Protein AF-A0A3D1XLM2-F1 (afdb_monomer_lite)

Secondary structure (DSSP, 8-state):
--HHHHTTTTGGGG---TTTHHHHHHHHHHHHHHHHHHHHHHHHHHHHHHHHHHHHHHHHHHHHHHHHHHHHHTTSS-HHHHHHHHHHHHHHHHHHHHHHT-

Sequence (102 aa):
MNAKLQDSISGIRETLSFNRQLHEVKQFEKRSRDYCDGTLTVMRIWAIYSPTMMFLGSLGTVLILLFGTGLVQANEITVGSLVAFVGYLALFYTPINQLHSV

Radius of gyration: 27.08 Å; chains: 1; bounding box: 45×26×78 Å

pLDDT: mean 72.56, std 16.62, range [34.38, 93.0]

Foldseek 3Di:
DVVVVVVVVVPPVPPPPVPCVVVVVVVVVVVVVVVVVVVVVVVVVVVVVVVVLVVVLVVVVVVLCVVVVVCCVVVVDPPVVSVVVNVVVVVVVVVVVVVVVD

Structure (mmCIF, N/CA/C/O backbone):
data_AF-A0A3D1XLM2-F1
#
_entry.id   AF-A0A3D1XLM2-F1
#
loop_
_atom_site.group_PDB
_atom_site.id
_atom_site.type_symbol
_atom_site.label_atom_id
_atom_site.label_alt_id
_atom_site.label_comp_id
_atom_site.label_asym_id
_atom_site.label_entity_id
_atom_site.label_seq_id
_atom_site.pdbx_PDB_ins_code
_atom_site.Cartn_x
_atom_site.Cartn_y
_atom_site.Cartn_z
_atom_site.occupancy
_atom_site.B_iso_or_equiv
_atom_site.auth_seq_id
_atom_site.auth_comp_id
_atom_site.auth_asym_id
_atom_site.auth_atom_id
_atom_site.pdbx_PDB_model_num
ATOM 1 N N . MET A 1 1 ? -3.651 14.109 32.346 1.00 43.91 1 MET A N 1
ATOM 2 C CA . MET A 1 1 ? -3.698 12.750 32.939 1.00 43.91 1 MET A CA 1
ATOM 3 C C . MET A 1 1 ? -3.748 12.739 34.469 1.00 43.91 1 MET A C 1
ATOM 5 O O . MET A 1 1 ? -4.398 11.852 34.996 1.00 43.91 1 MET A O 1
ATOM 9 N N . ASN A 1 2 ? -3.210 13.735 35.185 1.00 34.38 2 ASN A N 1
ATOM 10 C CA . ASN A 1 2 ? -3.238 13.744 36.661 1.00 34.38 2 ASN A CA 1
ATOM 11 C C . ASN A 1 2 ? -4.580 14.162 37.304 1.00 34.38 2 ASN A C 1
ATOM 13 O O . ASN A 1 2 ? -4.822 13.817 38.451 1.00 34.38 2 ASN A O 1
ATOM 17 N N . ALA A 1 3 ? -5.490 14.817 36.573 1.00 46.72 3 ALA A N 1
ATOM 18 C CA . ALA A 1 3 ? -6.797 15.217 37.117 1.00 46.72 3 ALA A CA 1
ATOM 19 C C . ALA A 1 3 ? -7.827 14.06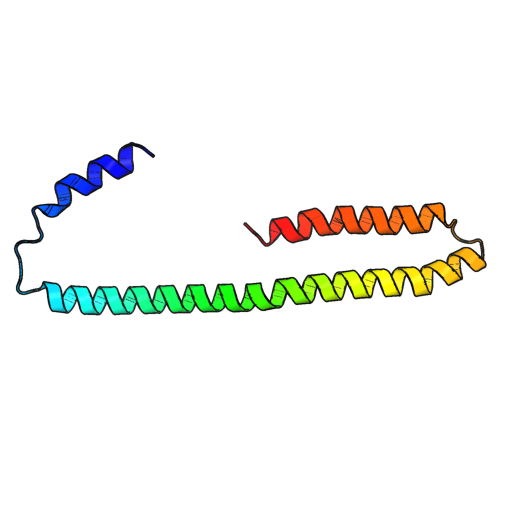7 37.193 1.00 46.72 3 ALA A C 1
ATOM 21 O O . ALA A 1 3 ? -8.686 14.070 38.063 1.00 46.72 3 ALA A O 1
ATOM 22 N N . LYS A 1 4 ? -7.725 13.038 36.334 1.00 45.59 4 LYS A N 1
ATOM 23 C CA . LYS A 1 4 ? -8.677 11.904 36.327 1.00 45.59 4 LYS A CA 1
ATOM 24 C C . LYS A 1 4 ? -8.410 10.856 37.416 1.00 45.59 4 LYS A C 1
ATOM 26 O O . LYS A 1 4 ? -9.294 10.065 37.727 1.00 45.59 4 LYS A O 1
ATOM 31 N N . LEU A 1 5 ? -7.209 10.852 37.994 1.00 49.16 5 LEU A N 1
ATOM 32 C CA . LEU A 1 5 ? -6.848 9.942 39.085 1.00 49.16 5 LEU A CA 1
ATOM 33 C C . LEU A 1 5 ? -7.329 10.450 40.450 1.00 49.16 5 LEU A C 1
ATOM 35 O O . LEU A 1 5 ? -7.597 9.642 41.333 1.00 49.16 5 LEU A O 1
ATOM 39 N N . GLN A 1 6 ? -7.489 11.767 40.614 1.00 46.03 6 GLN A N 1
ATOM 40 C CA . GLN A 1 6 ? -7.853 12.366 41.899 1.00 46.03 6 GLN A CA 1
ATOM 41 C C . GLN A 1 6 ? -9.370 12.339 42.172 1.00 46.03 6 GLN A C 1
ATOM 43 O O . GLN A 1 6 ? -9.770 12.254 43.329 1.00 46.03 6 GLN A O 1
ATOM 48 N N . ASP A 1 7 ? -10.205 12.283 41.127 1.00 47.31 7 ASP A N 1
ATOM 49 C CA . ASP A 1 7 ? -11.670 12.168 41.256 1.00 47.31 7 ASP A CA 1
ATOM 50 C C . ASP A 1 7 ? -12.168 10.740 41.539 1.00 47.31 7 ASP A C 1
ATOM 52 O O . ASP A 1 7 ? -13.268 10.552 42.057 1.00 47.31 7 ASP A O 1
ATOM 56 N N . SER A 1 8 ? -11.366 9.707 41.258 1.00 50.62 8 SER A N 1
ATOM 57 C CA . SER A 1 8 ? -11.799 8.311 41.456 1.00 50.62 8 SER A CA 1
ATOM 58 C C . SER A 1 8 ? -11.800 7.873 42.929 1.00 50.62 8 SER A C 1
ATOM 60 O O . SER A 1 8 ? -12.412 6.861 43.266 1.00 50.62 8 SER A O 1
ATOM 62 N N . ILE A 1 9 ? -11.138 8.618 43.822 1.00 50.28 9 ILE A N 1
ATOM 63 C CA . ILE A 1 9 ? -10.948 8.212 45.226 1.00 50.28 9 ILE A CA 1
ATOM 64 C C . ILE A 1 9 ? -12.082 8.710 46.144 1.00 50.28 9 ILE A C 1
ATOM 66 O O . ILE A 1 9 ? -12.348 8.092 47.173 1.00 50.28 9 ILE A O 1
ATOM 70 N N . SER A 1 10 ? -12.832 9.747 45.758 1.00 47.53 10 SER A N 1
ATOM 71 C CA . SER A 1 10 ? -13.924 10.285 46.592 1.00 47.53 10 SER A CA 1
ATOM 72 C C . SER A 1 10 ? -15.275 9.575 46.405 1.00 47.53 10 SER A C 1
ATOM 74 O O . SER A 1 10 ? -16.121 9.637 47.294 1.00 47.53 10 SER A O 1
ATOM 76 N N . GLY A 1 11 ? -15.480 8.853 45.296 1.00 44.75 11 GLY A N 1
ATOM 77 C CA . GLY A 1 11 ? -16.759 8.195 44.973 1.00 44.75 11 GLY A CA 1
ATOM 78 C C . GLY A 1 11 ? -17.014 6.849 45.670 1.00 44.75 11 GLY A C 1
ATOM 79 O O . GLY A 1 11 ? -18.121 6.324 45.610 1.00 44.75 11 GLY A O 1
ATOM 80 N N . ILE A 1 12 ? -16.020 6.278 46.362 1.00 50.66 12 ILE A N 1
ATOM 81 C CA . ILE A 1 12 ? -16.136 4.955 47.013 1.00 50.66 12 ILE A CA 1
ATOM 82 C C . ILE A 1 12 ? -16.983 5.001 48.299 1.00 50.66 12 ILE A C 1
ATOM 84 O O . ILE A 1 12 ? -17.410 3.965 48.804 1.00 50.66 12 ILE A O 1
ATOM 88 N N . ARG A 1 13 ? -17.284 6.190 48.833 1.00 49.12 13 ARG A N 1
ATOM 89 C CA . ARG A 1 13 ? -18.046 6.316 50.085 1.00 49.12 13 ARG A CA 1
ATOM 90 C C . ARG A 1 13 ? -19.570 6.288 49.905 1.00 49.12 13 ARG A C 1
ATOM 92 O O . ARG A 1 13 ? -20.280 6.262 50.905 1.00 49.12 13 ARG A O 1
ATOM 99 N N . GLU A 1 14 ? -20.070 6.230 48.670 1.00 48.22 14 GLU A N 1
ATOM 100 C CA . GLU A 1 14 ? -21.511 6.260 48.368 1.00 48.22 14 GLU A CA 1
ATOM 101 C C . GLU A 1 14 ? -22.083 4.910 47.883 1.00 48.22 14 GLU A C 1
ATOM 103 O O . GLU A 1 14 ? -23.189 4.835 47.364 1.00 48.22 14 GLU A O 1
ATOM 108 N N . THR A 1 15 ? -21.366 3.799 48.081 1.00 50.44 15 THR A N 1
ATOM 109 C CA . THR A 1 15 ? -21.835 2.432 47.751 1.00 50.44 15 THR A CA 1
ATOM 110 C C . THR A 1 15 ? -22.422 1.665 48.944 1.00 50.44 15 THR A C 1
ATOM 112 O O . THR A 1 15 ? -22.660 0.460 48.862 1.00 50.44 15 THR A O 1
ATOM 115 N N . LEU A 1 16 ? -22.754 2.351 50.043 1.00 48.78 16 LEU A N 1
ATOM 116 C CA . LEU A 1 16 ? -23.480 1.784 51.193 1.00 48.78 16 LEU A CA 1
ATOM 117 C C . LEU A 1 16 ? -25.009 1.712 50.968 1.00 48.78 16 LEU A C 1
ATOM 119 O O . L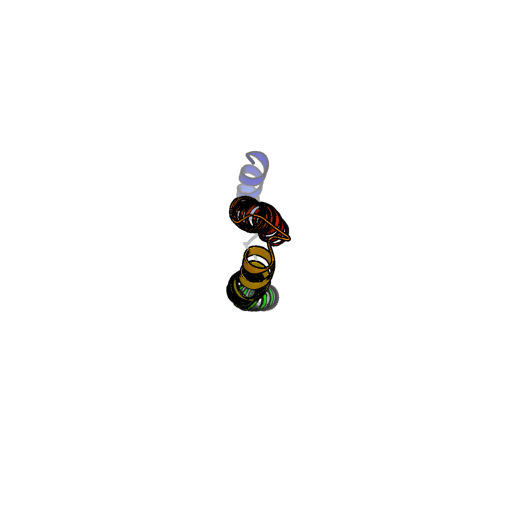EU A 1 16 ? -25.804 2.042 51.842 1.00 48.78 16 LEU A O 1
ATOM 123 N N . SER A 1 17 ? -25.439 1.216 49.804 1.00 45.97 17 SER A N 1
ATOM 124 C CA . SER A 1 17 ? -26.830 0.809 49.540 1.00 45.97 17 SER A CA 1
ATOM 125 C C . SER A 1 17 ? -26.853 -0.597 48.934 1.00 45.97 17 SER A C 1
ATOM 127 O O . SER A 1 17 ? -27.210 -0.833 47.778 1.00 45.97 17 SER A O 1
ATOM 129 N N . PHE A 1 18 ? -26.436 -1.561 49.752 1.00 52.25 18 PHE A N 1
ATOM 130 C CA . PHE A 1 18 ? -26.257 -2.983 49.432 1.00 52.25 18 PHE A CA 1
ATOM 131 C C . PHE A 1 18 ? -27.544 -3.748 49.037 1.00 52.25 18 PHE A C 1
ATOM 133 O O . PHE A 1 18 ? -27.529 -4.969 48.928 1.00 52.25 18 PHE A O 1
ATOM 140 N N . ASN A 1 19 ? -28.664 -3.059 48.787 1.00 50.03 19 ASN A N 1
ATOM 141 C CA . ASN A 1 19 ? -29.915 -3.667 48.314 1.00 50.03 19 ASN A CA 1
ATOM 142 C C . ASN A 1 19 ? -30.200 -3.388 46.820 1.00 50.03 19 ASN A C 1
ATOM 144 O O . ASN A 1 19 ? -31.018 -4.067 46.206 1.00 50.03 19 ASN A O 1
ATOM 148 N N . ARG A 1 20 ? -29.499 -2.426 46.194 1.00 52.28 20 ARG A N 1
ATOM 149 C CA . ARG A 1 20 ? -29.667 -2.068 44.766 1.00 52.28 20 ARG A CA 1
ATOM 150 C C . ARG A 1 20 ? -28.528 -2.524 43.847 1.00 52.28 20 ARG A C 1
ATOM 152 O O . ARG A 1 20 ? -28.713 -2.553 42.630 1.00 52.28 20 ARG A O 1
ATOM 159 N N . GLN A 1 21 ? -27.397 -2.955 44.409 1.00 53.00 21 GLN A N 1
ATOM 160 C CA . GLN A 1 21 ? -26.210 -3.384 43.656 1.00 53.00 21 GLN A CA 1
ATOM 161 C C . GLN A 1 21 ? -26.483 -4.515 42.657 1.00 53.00 21 GLN A C 1
ATOM 163 O O . GLN A 1 21 ? -26.007 -4.445 41.535 1.00 53.00 21 GLN A O 1
ATOM 168 N N . LEU A 1 22 ? -27.283 -5.533 42.992 1.00 57.00 22 LEU A N 1
ATOM 169 C CA . LEU A 1 22 ? -27.552 -6.647 42.063 1.00 57.00 22 LEU A CA 1
ATOM 170 C C . LEU A 1 22 ? -28.307 -6.213 40.796 1.00 57.00 22 LEU A C 1
ATOM 172 O O . LEU A 1 22 ? -28.108 -6.787 39.724 1.00 57.00 22 LEU A O 1
ATOM 176 N N . HIS A 1 23 ? -29.176 -5.205 40.909 1.00 59.78 23 HIS A N 1
ATOM 177 C CA . HIS A 1 23 ? -29.944 -4.694 39.777 1.00 59.78 23 HIS A CA 1
ATOM 178 C C . HIS A 1 23 ? -29.092 -3.778 38.888 1.00 59.78 23 HIS A C 1
ATOM 180 O O . HIS A 1 23 ? -29.155 -3.877 37.662 1.00 59.78 23 HIS A O 1
ATOM 186 N N . GLU A 1 24 ? -28.239 -2.949 39.497 1.00 57.84 24 GLU A N 1
ATOM 187 C CA . GLU A 1 24 ? -27.252 -2.149 38.766 1.00 57.84 24 GLU A CA 1
ATOM 188 C C . GLU A 1 24 ? -26.171 -3.004 38.103 1.00 57.84 24 GLU A C 1
ATOM 190 O O . GLU A 1 24 ? -25.851 -2.766 36.943 1.00 57.84 24 GLU A O 1
ATOM 195 N N . VAL A 1 25 ? -25.668 -4.045 38.774 1.00 63.19 25 VAL A N 1
ATOM 196 C CA . VAL A 1 25 ? -24.682 -4.977 38.205 1.00 63.19 25 VAL A CA 1
ATOM 197 C C . VAL A 1 25 ? -25.252 -5.667 36.969 1.00 63.19 25 VAL A C 1
ATOM 199 O O . VAL A 1 25 ? -24.584 -5.692 35.943 1.00 63.19 25 VAL A O 1
ATOM 202 N N . LYS A 1 26 ? -26.510 -6.131 36.999 1.00 65.75 26 LYS A N 1
ATOM 203 C CA . LYS A 1 26 ? -27.171 -6.700 35.808 1.00 65.75 26 LYS A CA 1
ATOM 204 C C . LYS A 1 26 ? -27.315 -5.696 34.660 1.00 65.75 26 LYS A C 1
ATOM 206 O O . LYS A 1 26 ? -27.148 -6.076 33.501 1.00 65.75 26 LYS A O 1
ATOM 211 N N . GLN A 1 27 ? -27.625 -4.429 34.948 1.00 67.81 27 GLN A N 1
ATOM 212 C CA . GLN A 1 27 ? -27.670 -3.390 33.911 1.00 67.81 27 GLN A CA 1
ATOM 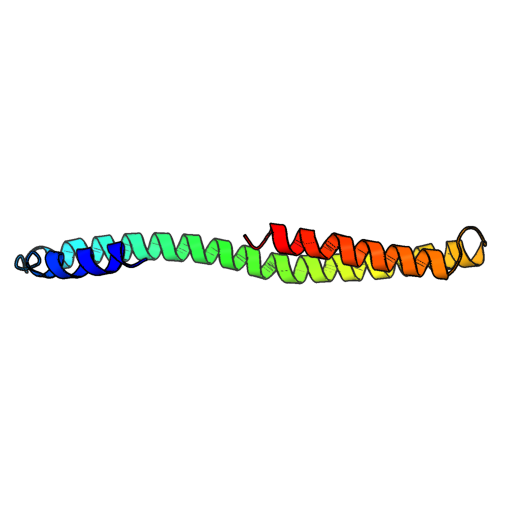213 C C . GLN A 1 27 ? -26.279 -3.068 33.351 1.00 67.81 27 GLN A C 1
ATOM 215 O O . GLN A 1 27 ? -26.134 -2.890 32.140 1.00 67.81 27 GLN A O 1
ATOM 220 N N . PHE A 1 28 ? -25.260 -3.030 34.207 1.00 62.97 28 PHE A N 1
ATOM 221 C CA . PHE A 1 28 ? -23.876 -2.779 33.823 1.00 62.97 28 PHE A CA 1
ATOM 222 C C . PHE A 1 28 ? -23.315 -3.919 32.962 1.00 62.97 28 PHE A C 1
ATOM 224 O O . PHE A 1 28 ? -22.708 -3.672 31.925 1.00 62.97 28 PHE A O 1
ATOM 231 N N . GLU A 1 29 ? -23.604 -5.170 33.323 1.00 65.44 29 GLU A N 1
ATOM 232 C CA . GLU A 1 29 ? -23.204 -6.361 32.568 1.00 65.44 29 GLU A CA 1
ATOM 233 C C . GLU A 1 29 ? -23.868 -6.414 31.182 1.00 65.44 29 GLU A C 1
ATOM 235 O O . GLU A 1 29 ? -23.245 -6.823 30.204 1.00 65.44 29 GLU A O 1
ATOM 240 N N . LYS A 1 30 ? -25.126 -5.961 31.076 1.00 68.00 30 LYS A N 1
ATOM 241 C CA . LYS A 1 30 ? -25.835 -5.853 29.794 1.00 68.00 30 LYS A CA 1
ATOM 242 C C . LYS A 1 30 ? -25.201 -4.795 28.887 1.00 68.00 30 LYS A C 1
ATOM 244 O O . LYS A 1 30 ? -24.869 -5.105 27.750 1.00 68.00 30 LYS A O 1
ATOM 249 N N . ARG A 1 31 ? -24.941 -3.588 29.407 1.00 64.12 31 ARG A N 1
ATOM 250 C CA . ARG A 1 31 ? -24.257 -2.521 28.649 1.00 64.12 31 ARG A CA 1
ATOM 251 C C . ARG A 1 31 ? -22.829 -2.900 28.260 1.00 64.12 31 ARG A C 1
ATOM 253 O O . ARG A 1 31 ? -22.382 -2.548 27.175 1.00 64.12 31 ARG A O 1
ATOM 260 N N . SER A 1 32 ? -22.119 -3.615 29.132 1.00 63.38 32 SER A N 1
ATOM 261 C CA . SER A 1 32 ? -20.771 -4.112 28.854 1.00 63.38 32 SER A CA 1
ATOM 262 C C . SER A 1 32 ? -20.773 -5.175 27.754 1.00 63.38 32 SER A C 1
ATOM 264 O O . SER A 1 32 ? -19.909 -5.114 26.885 1.00 63.38 32 SER A O 1
ATOM 266 N N . ARG A 1 33 ? -21.758 -6.087 27.730 1.00 62.16 33 ARG A N 1
ATOM 267 C CA . ARG A 1 33 ? -21.945 -7.043 26.624 1.00 62.16 33 ARG A CA 1
ATOM 268 C C . ARG A 1 33 ? -22.252 -6.350 25.301 1.00 62.16 33 ARG A C 1
ATOM 270 O O . ARG A 1 33 ? -21.591 -6.667 24.323 1.00 62.16 33 ARG A O 1
ATOM 277 N N . ASP A 1 34 ? -23.146 -5.363 25.289 1.00 63.69 34 ASP A N 1
ATOM 278 C CA . ASP A 1 34 ? -23.469 -4.609 24.068 1.00 63.69 34 ASP A CA 1
ATOM 279 C C . ASP A 1 34 ? -22.235 -3.857 23.522 1.00 63.69 34 ASP A C 1
ATOM 281 O O . ASP A 1 34 ? -21.977 -3.846 22.317 1.00 63.69 34 ASP A O 1
ATOM 285 N N . TYR A 1 35 ? -21.414 -3.281 24.409 1.00 60.97 35 TYR A N 1
ATOM 286 C CA . TYR A 1 35 ? -20.128 -2.682 24.033 1.00 60.97 35 TYR A CA 1
ATOM 287 C C . TYR A 1 35 ? -19.125 -3.723 23.525 1.00 60.97 35 TYR A C 1
ATOM 289 O O . TYR A 1 35 ? -18.419 -3.477 22.545 1.00 60.97 35 TYR A O 1
ATOM 297 N N . CYS A 1 36 ? -19.048 -4.881 24.181 1.00 64.00 36 CYS A N 1
ATOM 298 C CA . CYS A 1 36 ? -18.145 -5.959 23.798 1.00 64.00 36 CYS A CA 1
ATOM 299 C C . CYS A 1 36 ? -18.510 -6.511 22.414 1.00 64.00 36 CYS A C 1
ATOM 301 O O . CYS A 1 36 ? -17.622 -6.636 21.581 1.00 64.00 36 CYS A O 1
ATOM 303 N N . ASP A 1 37 ? -19.798 -6.722 22.123 1.00 64.06 37 ASP A N 1
ATOM 304 C CA . ASP A 1 37 ? -20.294 -7.195 20.822 1.00 64.06 37 ASP A CA 1
ATOM 305 C C . ASP A 1 37 ? -20.056 -6.180 19.695 1.00 64.06 37 ASP A C 1
ATOM 307 O O . ASP A 1 37 ? -19.624 -6.550 18.594 1.00 64.06 37 ASP A O 1
ATOM 311 N N . GLY A 1 38 ? -20.264 -4.886 19.966 1.00 64.25 38 GLY A N 1
ATOM 312 C CA . GLY A 1 38 ? -19.929 -3.822 19.017 1.00 64.25 38 GLY A CA 1
ATOM 313 C C . GLY A 1 38 ? -18.433 -3.798 18.693 1.00 64.25 38 GLY A C 1
ATOM 314 O O . GLY A 1 38 ? -18.039 -3.740 17.527 1.00 64.25 38 GLY A O 1
ATOM 315 N N . THR A 1 39 ? -17.590 -3.939 19.717 1.00 62.75 39 THR A N 1
ATOM 316 C CA . THR A 1 39 ? -16.127 -3.958 19.560 1.00 62.75 39 THR A CA 1
ATOM 317 C C . THR A 1 39 ? -15.647 -5.245 18.871 1.00 62.75 39 THR A C 1
ATOM 319 O O . THR A 1 39 ? -14.757 -5.194 18.022 1.00 62.75 39 THR A O 1
ATOM 322 N N . LEU A 1 40 ? -16.279 -6.393 19.153 1.00 68.75 40 LEU A N 1
ATOM 323 C CA . LEU A 1 40 ? -15.989 -7.682 18.514 1.00 68.75 40 LEU A CA 1
ATOM 324 C C . LEU A 1 40 ? -16.277 -7.642 17.010 1.00 68.75 40 LEU A C 1
ATOM 326 O O . LEU A 1 40 ? -15.518 -8.190 16.210 1.00 68.75 40 LEU A O 1
ATOM 330 N N . THR A 1 41 ? -17.368 -6.981 16.622 1.00 68.44 41 THR A N 1
ATOM 331 C CA . THR A 1 41 ? -17.760 -6.834 15.216 1.00 68.44 41 THR A CA 1
ATOM 332 C C . THR A 1 41 ? -16.726 -6.012 14.446 1.00 68.44 41 THR A C 1
ATOM 334 O O . THR A 1 41 ? -16.293 -6.422 13.368 1.00 68.44 41 THR A O 1
ATOM 337 N N . VAL A 1 42 ? -16.253 -4.906 15.030 1.00 71.38 42 VAL A N 1
ATOM 338 C CA . VAL A 1 42 ? -15.182 -4.078 14.449 1.00 71.38 42 VAL A CA 1
ATOM 339 C C . VAL A 1 42 ? -13.875 -4.867 14.334 1.00 71.38 42 VAL A C 1
ATOM 341 O O . VAL A 1 42 ? -13.251 -4.855 13.274 1.00 71.38 42 VAL A O 1
ATOM 344 N N . MET A 1 43 ? -13.494 -5.624 15.370 1.00 70.81 43 MET A N 1
ATOM 345 C CA . MET A 1 43 ? -12.307 -6.490 15.332 1.00 70.81 43 MET A CA 1
ATOM 346 C C . MET A 1 43 ? -12.397 -7.560 14.241 1.00 70.81 43 MET A C 1
ATOM 348 O O . MET A 1 43 ? -11.404 -7.843 13.572 1.00 70.81 43 MET A O 1
ATOM 352 N N . ARG A 1 44 ? -13.582 -8.138 14.016 1.00 72.50 44 ARG A N 1
ATOM 353 C CA . ARG A 1 44 ? -13.795 -9.155 12.979 1.00 72.50 44 ARG A CA 1
ATOM 354 C C . ARG A 1 44 ? -13.654 -8.584 11.566 1.00 72.50 44 ARG A C 1
ATOM 356 O O . ARG A 1 44 ? -13.078 -9.245 10.706 1.00 72.50 44 ARG A O 1
ATOM 363 N N . ILE A 1 45 ? -14.126 -7.358 11.337 1.00 75.94 45 ILE A N 1
ATOM 364 C CA . ILE A 1 45 ? -13.925 -6.633 10.071 1.00 75.94 45 ILE A CA 1
ATOM 365 C C . ILE A 1 45 ? -12.433 -6.345 9.864 1.00 75.94 45 ILE A C 1
ATOM 367 O O . ILE A 1 45 ? -11.889 -6.613 8.793 1.00 75.94 45 ILE A O 1
ATOM 371 N N . TRP A 1 46 ? -11.748 -5.886 10.913 1.00 77.31 46 TRP A N 1
ATOM 372 C CA . TRP A 1 46 ? -10.308 -5.619 10.890 1.00 77.31 46 TRP A CA 1
ATOM 373 C C . TRP A 1 46 ? -9.470 -6.868 10.579 1.00 77.31 46 TRP A C 1
ATOM 375 O O . TRP A 1 46 ? -8.534 -6.813 9.779 1.00 77.31 46 TRP A O 1
ATOM 385 N N . ALA A 1 47 ? -9.850 -8.011 11.154 1.00 76.44 47 ALA A N 1
ATOM 386 C CA . ALA A 1 47 ? -9.193 -9.294 10.929 1.00 76.44 47 ALA A CA 1
ATOM 387 C C . ALA A 1 47 ? -9.301 -9.786 9.475 1.00 76.44 47 ALA A C 1
ATOM 389 O O . ALA A 1 47 ? -8.419 -10.508 9.021 1.00 76.44 47 ALA A O 1
ATOM 390 N N . ILE A 1 48 ? -10.346 -9.392 8.737 1.00 81.69 48 ILE A N 1
ATOM 391 C CA . ILE A 1 48 ? -10.520 -9.721 7.311 1.00 81.69 48 ILE A CA 1
ATOM 392 C C . ILE A 1 48 ? -9.845 -8.673 6.415 1.00 81.69 48 ILE A C 1
ATOM 394 O O . ILE A 1 48 ? -9.300 -9.009 5.363 1.00 81.69 48 ILE A O 1
ATOM 398 N N . TYR A 1 49 ? -9.833 -7.406 6.827 1.00 80.06 49 TYR A N 1
ATOM 399 C CA . TYR A 1 49 ? -9.240 -6.319 6.050 1.00 80.06 49 TYR A CA 1
ATOM 400 C C . TYR A 1 49 ? -7.726 -6.490 5.851 1.00 80.06 49 TYR A C 1
ATOM 402 O O . TYR A 1 49 ? -7.239 -6.388 4.726 1.00 80.06 49 TYR A O 1
ATOM 410 N N . SER A 1 50 ? -6.995 -6.824 6.921 1.00 79.25 50 SER A N 1
ATOM 411 C CA . SER A 1 50 ? -5.540 -7.048 6.882 1.00 79.25 50 SER A CA 1
ATOM 412 C C . SER A 1 50 ? -5.098 -8.085 5.823 1.00 79.25 50 SER A C 1
ATOM 414 O O . SER A 1 50 ? -4.330 -7.728 4.922 1.00 79.25 50 SER A O 1
ATOM 416 N N . PRO A 1 51 ? -5.613 -9.334 5.825 1.00 84.88 51 PRO A N 1
ATOM 417 C CA . PRO A 1 51 ? -5.246 -10.323 4.813 1.00 84.88 51 PRO A CA 1
ATOM 418 C C . PRO A 1 51 ? -5.744 -9.950 3.412 1.00 84.88 51 PRO A C 1
ATOM 420 O O . PRO A 1 51 ? -5.058 -10.236 2.431 1.00 84.88 51 PRO A O 1
ATOM 423 N N . THR A 1 52 ? -6.888 -9.267 3.295 1.00 86.50 52 THR A N 1
ATOM 424 C CA . THR A 1 52 ? -7.405 -8.810 1.993 1.00 86.50 52 THR A CA 1
ATOM 425 C C . THR A 1 52 ? -6.472 -7.778 1.357 1.00 86.50 52 THR A C 1
ATOM 427 O O . THR A 1 52 ? -6.174 -7.875 0.168 1.00 86.50 52 THR A O 1
ATOM 430 N N . MET A 1 53 ? -5.947 -6.829 2.138 1.00 83.38 53 MET A N 1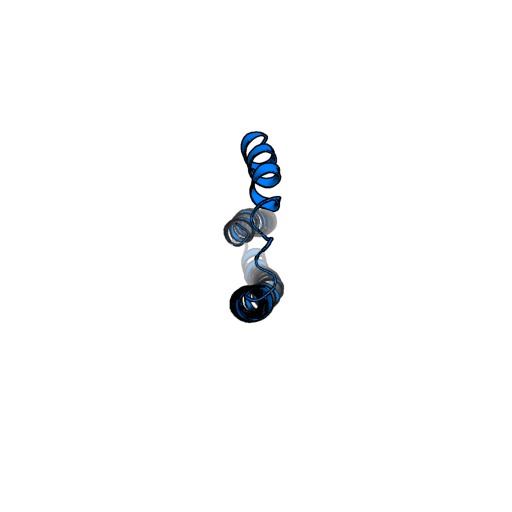
ATOM 431 C CA . MET A 1 53 ? -4.985 -5.841 1.641 1.00 83.38 53 MET A CA 1
ATOM 432 C C . MET A 1 53 ? -3.647 -6.468 1.247 1.00 83.38 53 MET A C 1
ATOM 434 O O . MET A 1 53 ? -3.103 -6.128 0.197 1.00 83.38 53 MET A O 1
ATOM 438 N N . MET A 1 54 ? -3.141 -7.432 2.024 1.00 84.12 54 MET A N 1
ATOM 439 C CA . MET A 1 54 ? -1.943 -8.190 1.634 1.00 84.12 54 MET A CA 1
ATOM 440 C C . MET A 1 54 ? -2.153 -8.961 0.325 1.00 84.12 54 MET A C 1
ATOM 442 O O . MET A 1 54 ? -1.270 -8.973 -0.538 1.00 84.12 54 MET A O 1
ATOM 446 N N . PHE A 1 55 ? -3.324 -9.582 0.161 1.00 89.94 55 PHE A N 1
ATOM 447 C CA . PHE A 1 55 ? -3.682 -10.292 -1.061 1.00 89.94 55 PHE A CA 1
ATOM 448 C C . PHE A 1 55 ? -3.751 -9.341 -2.261 1.00 89.94 55 PHE A C 1
ATOM 450 O O . PHE A 1 55 ? -3.122 -9.612 -3.280 1.00 89.94 55 PHE A O 1
ATOM 457 N N . LEU A 1 56 ? -4.433 -8.198 -2.126 1.00 87.81 56 LEU A N 1
ATOM 458 C CA . LEU A 1 56 ? -4.515 -7.175 -3.173 1.00 87.81 56 LEU A CA 1
ATOM 459 C C . LEU A 1 56 ? -3.141 -6.621 -3.559 1.00 87.81 56 LEU A C 1
ATOM 461 O O . LEU A 1 56 ? -2.857 -6.487 -4.747 1.00 87.81 56 LEU A O 1
ATOM 465 N N . GLY A 1 57 ? -2.274 -6.345 -2.581 1.00 86.00 57 GLY A N 1
ATOM 466 C CA . GLY A 1 57 ? -0.906 -5.893 -2.839 1.00 86.00 57 GLY A CA 1
ATOM 467 C C . GLY A 1 57 ? -0.100 -6.928 -3.626 1.00 86.00 57 GLY A C 1
ATOM 468 O O . GLY A 1 57 ? 0.493 -6.601 -4.652 1.00 86.00 57 GLY A O 1
ATOM 469 N N . SER A 1 58 ? -0.155 -8.193 -3.199 1.00 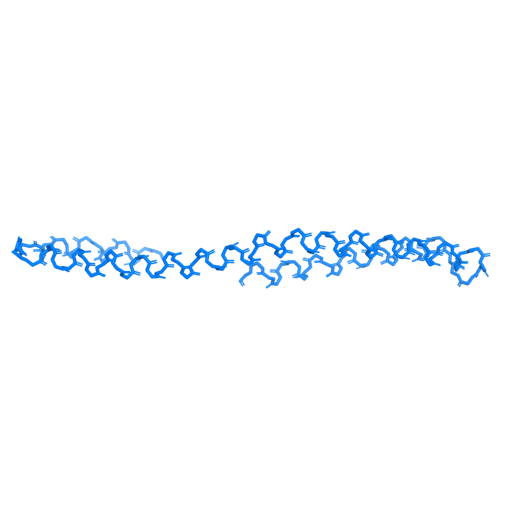87.81 58 SER A N 1
ATOM 470 C CA . SER A 1 58 ? 0.525 -9.304 -3.881 1.00 87.81 58 SER A CA 1
ATOM 471 C C . SER A 1 58 ? 0.008 -9.492 -5.310 1.00 87.81 58 SER A C 1
ATOM 473 O O . SER A 1 58 ? 0.794 -9.652 -6.244 1.00 87.81 58 SER A O 1
ATOM 475 N N . LEU A 1 59 ? -1.313 -9.418 -5.499 1.00 92.81 59 LEU A N 1
ATOM 476 C CA . LEU A 1 59 ? -1.951 -9.507 -6.809 1.00 92.81 59 LEU A CA 1
ATOM 477 C C . LEU A 1 59 ? -1.514 -8.350 -7.720 1.00 92.81 59 LEU A C 1
ATOM 479 O O . LEU A 1 59 ? -1.183 -8.569 -8.884 1.00 92.81 59 LEU A O 1
ATOM 483 N N . GLY A 1 60 ? -1.457 -7.131 -7.178 1.00 88.69 60 GLY A N 1
ATOM 484 C CA . GLY A 1 60 ? -0.968 -5.947 -7.878 1.00 88.69 60 GLY A CA 1
ATOM 485 C C . GLY A 1 60 ? 0.475 -6.113 -8.347 1.00 88.69 60 GLY A C 1
ATOM 486 O O . GLY A 1 60 ? 0.769 -5.859 -9.512 1.00 88.69 60 GLY A O 1
ATOM 487 N N . THR A 1 61 ? 1.368 -6.618 -7.490 1.00 87.69 61 THR A N 1
ATOM 488 C CA . THR A 1 61 ? 2.759 -6.909 -7.873 1.00 87.69 61 THR A CA 1
ATOM 489 C C . THR A 1 61 ? 2.842 -7.928 -9.010 1.00 87.69 61 THR A C 1
ATOM 491 O O . THR A 1 61 ? 3.585 -7.709 -9.966 1.00 87.69 61 THR A O 1
ATOM 494 N N . VAL A 1 62 ? 2.062 -9.012 -8.952 1.00 92.81 62 VAL A N 1
ATOM 495 C CA . VAL A 1 62 ? 2.022 -10.028 -10.019 1.00 92.81 62 VAL A CA 1
ATOM 496 C C . VAL A 1 62 ? 1.548 -9.425 -11.341 1.00 92.81 62 VAL A C 1
ATOM 498 O O . VAL A 1 62 ? 2.171 -9.664 -12.375 1.00 92.81 62 VAL A O 1
ATOM 501 N N . LEU A 1 63 ? 0.491 -8.610 -11.316 1.00 92.69 63 LEU A N 1
ATOM 502 C CA . LEU A 1 63 ? -0.011 -7.921 -12.506 1.00 92.69 63 LEU A CA 1
ATOM 503 C C . LEU A 1 63 ? 1.045 -6.979 -13.091 1.00 92.69 63 LEU A C 1
ATOM 505 O O . LEU A 1 63 ? 1.320 -7.031 -14.286 1.00 92.69 63 LEU A O 1
ATOM 509 N N . ILE A 1 64 ? 1.689 -6.164 -12.256 1.00 90.44 64 ILE A N 1
ATOM 510 C CA . ILE A 1 64 ? 2.729 -5.231 -12.705 1.00 90.44 64 ILE A CA 1
ATOM 511 C C . ILE A 1 64 ? 3.895 -5.977 -13.347 1.00 90.44 64 ILE A C 1
ATOM 513 O O . ILE A 1 64 ? 4.401 -5.533 -14.371 1.00 90.44 64 ILE A O 1
ATOM 517 N N . LEU A 1 65 ? 4.310 -7.115 -12.791 1.00 89.06 65 LEU A N 1
ATOM 518 C CA . LEU A 1 65 ? 5.360 -7.931 -13.396 1.00 89.06 65 LEU A CA 1
ATOM 519 C C . LEU A 1 65 ? 4.905 -8.557 -14.722 1.00 89.06 65 LEU A C 1
ATOM 521 O O . LEU A 1 65 ? 5.644 -8.491 -15.703 1.00 89.06 65 LEU A O 1
ATOM 525 N N . LEU A 1 66 ? 3.691 -9.110 -14.792 1.00 92.50 66 LEU A N 1
ATOM 526 C CA . LEU A 1 66 ? 3.149 -9.703 -16.022 1.00 92.50 66 LEU A CA 1
ATOM 527 C C . LEU A 1 66 ? 3.068 -8.691 -17.170 1.00 92.50 66 LEU A C 1
ATOM 529 O O . LEU A 1 66 ? 3.544 -8.970 -18.266 1.00 92.50 66 LEU A O 1
ATOM 533 N N . PHE A 1 67 ? 2.508 -7.506 -16.926 1.00 91.31 67 PHE A N 1
ATOM 534 C CA . PHE A 1 67 ? 2.384 -6.473 -17.957 1.00 91.31 67 PHE A CA 1
ATOM 535 C C . PHE A 1 67 ? 3.707 -5.737 -18.196 1.00 91.31 67 PHE A C 1
ATOM 537 O O . PHE A 1 67 ? 4.109 -5.516 -19.339 1.00 91.31 67 PHE A O 1
ATOM 544 N N . GLY A 1 68 ? 4.417 -5.393 -17.123 1.00 87.75 68 GLY A N 1
ATOM 545 C CA . GLY A 1 68 ? 5.665 -4.639 -17.169 1.00 87.75 68 GLY A CA 1
ATOM 546 C C . GLY A 1 68 ? 6.780 -5.367 -17.908 1.00 87.75 68 GLY A C 1
ATOM 547 O O . GLY A 1 68 ? 7.529 -4.738 -18.646 1.00 87.75 68 GLY A O 1
ATOM 548 N N . THR A 1 69 ? 6.867 -6.694 -17.787 1.00 88.25 69 THR A N 1
ATOM 549 C CA . THR A 1 69 ? 7.850 -7.483 -18.551 1.00 88.25 69 THR A CA 1
ATOM 550 C C . THR A 1 69 ? 7.597 -7.444 -20.060 1.00 88.25 69 THR A C 1
ATOM 552 O O . THR A 1 69 ? 8.559 -7.422 -20.828 1.00 88.25 69 THR A O 1
ATOM 555 N N . GLY A 1 70 ? 6.336 -7.384 -20.502 1.00 90.94 70 GLY A N 1
ATOM 556 C CA . GLY A 1 70 ? 5.986 -7.196 -21.914 1.00 90.94 70 GLY A CA 1
ATOM 557 C C . GLY A 1 70 ? 6.391 -5.814 -22.435 1.00 90.94 70 GLY A C 1
ATOM 558 O O . GLY A 1 70 ? 7.029 -5.709 -23.480 1.00 90.94 70 GLY A O 1
ATOM 559 N N . LEU A 1 71 ? 6.107 -4.764 -21.660 1.00 89.50 71 LEU A N 1
ATOM 560 C CA . LEU A 1 71 ? 6.478 -3.379 -21.982 1.00 89.50 71 LEU A CA 1
ATOM 561 C C . LEU A 1 71 ? 8.003 -3.172 -22.038 1.00 89.50 71 LEU A C 1
ATOM 563 O O . LEU A 1 71 ? 8.500 -2.443 -22.896 1.00 89.50 71 LEU A O 1
ATOM 567 N N . VAL A 1 72 ? 8.756 -3.840 -21.157 1.00 92.44 72 VAL A N 1
ATOM 568 C CA . VAL A 1 72 ? 10.229 -3.823 -21.177 1.00 92.44 72 VAL A CA 1
ATOM 569 C C . VAL A 1 72 ? 10.769 -4.503 -22.436 1.00 92.44 72 VAL A C 1
ATOM 571 O O . VAL A 1 72 ? 11.680 -3.977 -23.069 1.00 92.44 72 VAL A O 1
ATOM 574 N N . GLN A 1 73 ? 10.206 -5.650 -22.830 1.00 90.44 73 GLN A N 1
ATOM 575 C CA . GLN A 1 73 ? 10.616 -6.343 -24.059 1.00 90.44 73 GLN A CA 1
ATOM 576 C C . GLN A 1 73 ? 10.306 -5.528 -25.321 1.00 90.44 73 GLN A C 1
ATOM 578 O O . GLN A 1 73 ? 11.077 -5.567 -26.278 1.00 90.44 73 GLN A O 1
ATOM 583 N N . ALA A 1 74 ? 9.224 -4.748 -25.304 1.00 91.81 74 ALA A N 1
ATOM 584 C CA . ALA A 1 74 ? 8.879 -3.810 -26.369 1.00 91.81 74 ALA A CA 1
ATOM 585 C C . ALA A 1 74 ? 9.763 -2.543 -26.397 1.00 91.81 74 ALA A C 1
ATOM 587 O O . ALA A 1 74 ? 9.586 -1.708 -27.278 1.00 91.81 74 ALA A O 1
ATOM 588 N N . ASN A 1 75 ? 10.721 -2.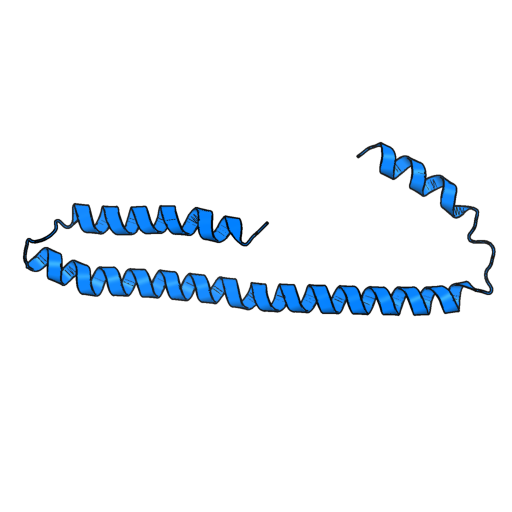391 -25.466 1.00 88.19 75 ASN A N 1
ATOM 589 C CA . ASN A 1 75 ? 11.527 -1.179 -25.255 1.00 88.19 75 ASN A CA 1
ATOM 590 C C . ASN A 1 75 ? 10.702 0.102 -24.999 1.00 88.19 75 ASN A C 1
ATOM 592 O O . ASN A 1 75 ? 11.235 1.205 -25.118 1.00 88.19 75 ASN A O 1
ATOM 596 N N . GLU A 1 76 ? 9.428 -0.015 -24.612 1.00 89.44 76 GLU A N 1
ATOM 597 C CA . GLU A 1 76 ? 8.604 1.151 -24.260 1.00 89.44 76 GLU A CA 1
ATOM 598 C C . GLU A 1 76 ? 8.992 1.731 -22.897 1.00 89.44 76 GLU A C 1
ATOM 600 O O . GLU A 1 76 ? 8.933 2.941 -22.681 1.00 89.44 76 GLU A O 1
ATOM 605 N N . ILE A 1 77 ? 9.417 0.864 -21.975 1.00 90.50 77 ILE A N 1
ATOM 606 C CA . ILE A 1 77 ? 9.863 1.236 -20.631 1.00 90.50 77 ILE A CA 1
ATOM 607 C C . ILE A 1 77 ? 11.174 0.525 -20.289 1.00 90.50 77 ILE A C 1
ATOM 609 O O . ILE A 1 77 ? 11.464 -0.564 -20.780 1.00 90.50 77 ILE A O 1
ATOM 613 N N . THR A 1 78 ? 11.970 1.115 -19.398 1.00 93.00 78 THR A N 1
ATOM 614 C CA . THR A 1 78 ? 13.198 0.477 -18.901 1.00 93.00 78 THR A CA 1
ATOM 615 C C . THR A 1 78 ? 12.916 -0.364 -17.658 1.00 93.00 78 THR A C 1
ATOM 617 O O . THR A 1 78 ? 12.012 -0.059 -16.877 1.00 93.00 78 THR A O 1
ATOM 620 N N . VAL A 1 79 ? 13.749 -1.375 -17.396 1.00 89.62 79 VAL A N 1
ATOM 621 C CA . VAL A 1 79 ? 13.684 -2.158 -16.145 1.00 89.62 79 VAL A CA 1
ATOM 622 C C . VAL A 1 79 ? 13.744 -1.243 -14.914 1.00 89.62 79 VAL A C 1
ATOM 624 O O . VAL A 1 79 ? 12.999 -1.443 -13.958 1.00 89.62 79 VAL A O 1
ATOM 627 N N . GLY A 1 80 ? 14.570 -0.191 -14.959 1.00 90.88 80 GLY A N 1
ATOM 628 C CA . GLY A 1 80 ? 14.676 0.789 -13.877 1.00 90.88 80 GLY A CA 1
ATOM 629 C C . GLY A 1 80 ? 13.361 1.522 -13.601 1.00 90.88 80 GLY A C 1
ATOM 630 O O . GLY A 1 80 ? 12.978 1.671 -12.444 1.00 90.88 80 GLY A O 1
ATOM 631 N N . SER A 1 81 ? 12.631 1.916 -14.650 1.00 89.62 81 SER A N 1
ATOM 632 C CA . SER A 1 81 ? 11.322 2.563 -14.495 1.00 89.62 81 SER A CA 1
ATOM 633 C C . SER A 1 81 ? 10.263 1.632 -13.893 1.00 89.62 81 SER A C 1
ATOM 635 O O . SER A 1 81 ? 9.485 2.065 -13.045 1.00 89.62 81 SER A O 1
ATOM 637 N N . LEU A 1 82 ? 10.286 0.340 -14.242 1.00 89.56 82 LEU A N 1
ATOM 638 C CA . LEU A 1 82 ? 9.387 -0.661 -13.665 1.00 89.56 82 LEU A CA 1
ATOM 639 C C . LEU A 1 82 ? 9.655 -0.858 -12.165 1.00 89.56 82 LEU A C 1
ATOM 641 O O . LEU A 1 82 ? 8.727 -0.845 -11.357 1.00 89.56 82 LEU A O 1
ATOM 645 N N . VAL A 1 83 ? 10.929 -0.988 -11.781 1.00 90.50 83 VAL A N 1
ATOM 646 C CA . VAL A 1 83 ? 11.337 -1.115 -10.371 1.00 90.50 83 VAL A CA 1
ATOM 647 C C . VAL A 1 83 ? 10.968 0.141 -9.578 1.00 90.50 83 VAL A C 1
ATOM 649 O O . VAL A 1 83 ? 10.430 0.031 -8.476 1.00 90.50 83 VAL A O 1
ATOM 652 N N . ALA A 1 84 ? 11.194 1.331 -10.144 1.00 92.31 84 ALA A N 1
ATOM 653 C CA . ALA A 1 84 ? 10.801 2.592 -9.521 1.00 92.31 84 ALA A CA 1
ATOM 654 C C . ALA A 1 84 ? 9.282 2.669 -9.298 1.00 92.31 84 ALA A C 1
ATOM 656 O O . ALA A 1 84 ? 8.844 3.048 -8.215 1.00 92.31 84 ALA A O 1
ATOM 657 N N . PHE A 1 85 ? 8.477 2.243 -10.275 1.00 89.94 85 PHE A N 1
ATOM 658 C CA . PHE A 1 85 ? 7.018 2.221 -10.163 1.00 89.94 85 PHE A CA 1
ATOM 659 C C . PHE A 1 85 ? 6.525 1.295 -9.042 1.00 89.94 85 PHE A C 1
ATOM 661 O O . PHE A 1 85 ? 5.683 1.691 -8.235 1.00 89.94 85 PHE A O 1
ATOM 668 N N . VAL A 1 86 ? 7.093 0.087 -8.934 1.00 87.81 86 VAL A N 1
ATOM 669 C CA . VAL A 1 86 ? 6.794 -0.837 -7.825 1.00 87.81 86 VAL A CA 1
ATOM 670 C C . VAL A 1 86 ? 7.176 -0.215 -6.477 1.00 87.81 86 VAL A C 1
ATOM 672 O O . VAL A 1 86 ? 6.405 -0.297 -5.520 1.00 87.81 86 VAL A O 1
ATOM 675 N N . GLY A 1 87 ? 8.327 0.459 -6.403 1.00 90.06 87 GLY A N 1
ATOM 676 C CA . GLY A 1 87 ? 8.758 1.185 -5.207 1.00 90.06 87 GLY A CA 1
ATOM 677 C C . GLY A 1 87 ? 7.810 2.325 -4.817 1.00 90.06 87 GLY A C 1
ATOM 678 O O . GLY A 1 87 ? 7.450 2.457 -3.647 1.00 90.06 87 GLY A O 1
ATOM 679 N N . TYR A 1 88 ? 7.345 3.114 -5.788 1.00 90.62 88 TYR A N 1
ATOM 680 C CA . TYR A 1 88 ? 6.366 4.177 -5.548 1.00 90.62 88 TYR A CA 1
ATOM 681 C C . TYR A 1 88 ? 5.024 3.636 -5.066 1.00 90.62 88 TYR A C 1
ATOM 683 O O . TYR A 1 88 ? 4.431 4.211 -4.155 1.00 90.62 88 TYR A O 1
ATOM 691 N N . LEU A 1 89 ? 4.566 2.505 -5.603 1.00 86.12 89 LEU A N 1
ATOM 692 C CA . LEU A 1 89 ? 3.362 1.847 -5.103 1.00 86.12 89 LEU A CA 1
ATOM 693 C C . LEU A 1 89 ? 3.524 1.358 -3.662 1.00 86.12 89 LEU A C 1
ATOM 695 O O . LEU A 1 89 ? 2.615 1.545 -2.857 1.00 86.12 89 LEU A O 1
ATOM 699 N N . ALA A 1 90 ? 4.677 0.796 -3.294 1.00 85.12 90 ALA A N 1
ATOM 700 C CA . ALA A 1 90 ? 4.942 0.402 -1.909 1.00 85.12 90 ALA A CA 1
ATOM 701 C C . ALA A 1 90 ? 4.904 1.609 -0.950 1.00 85.12 90 ALA A C 1
ATOM 703 O O . ALA A 1 90 ? 4.291 1.552 0.122 1.00 85.12 90 ALA A O 1
ATOM 704 N N . LEU A 1 91 ? 5.495 2.734 -1.366 1.00 87.25 91 LEU A N 1
ATOM 705 C CA . LEU A 1 91 ? 5.422 4.001 -0.634 1.00 87.25 91 LEU A CA 1
ATOM 706 C C . LEU A 1 91 ? 3.987 4.531 -0.535 1.00 87.25 91 LEU A C 1
ATOM 708 O O . LEU A 1 91 ? 3.633 5.104 0.488 1.00 87.25 91 LEU A O 1
ATOM 712 N N . PHE A 1 92 ? 3.156 4.308 -1.552 1.00 84.75 92 PHE A N 1
ATOM 713 C CA . PHE A 1 92 ? 1.754 4.722 -1.581 1.00 84.75 92 PHE A CA 1
ATOM 714 C C . PHE A 1 92 ? 0.844 3.856 -0.694 1.00 84.75 92 PHE A C 1
ATOM 716 O O . PHE A 1 92 ? -0.043 4.379 -0.020 1.00 84.75 92 PHE A O 1
ATOM 723 N N . TYR A 1 93 ? 1.078 2.543 -0.620 1.00 80.00 93 TYR A N 1
ATOM 724 C CA . TYR A 1 93 ? 0.308 1.648 0.255 1.00 80.00 93 TYR A CA 1
ATOM 725 C C . TYR A 1 93 ? 0.589 1.869 1.746 1.00 80.00 93 TYR A C 1
ATOM 727 O O . TYR A 1 93 ? -0.278 1.632 2.587 1.00 80.00 93 TYR A O 1
ATOM 735 N N . THR A 1 94 ? 1.782 2.355 2.084 1.00 80.62 94 THR A N 1
ATOM 736 C CA . THR A 1 94 ? 2.192 2.619 3.470 1.00 80.62 94 THR A CA 1
ATOM 737 C C . THR A 1 94 ? 1.244 3.586 4.213 1.00 80.62 94 THR A C 1
ATOM 739 O O . THR A 1 94 ? 0.716 3.193 5.255 1.00 80.62 94 THR A O 1
ATOM 742 N N . PRO A 1 95 ? 0.947 4.805 3.715 1.00 76.19 95 PRO A N 1
ATOM 743 C CA . PRO A 1 95 ? -0.003 5.719 4.353 1.00 76.19 95 PRO A CA 1
ATOM 744 C C . PRO A 1 95 ? -1.458 5.234 4.282 1.00 76.19 95 PRO A C 1
ATOM 746 O O . PRO A 1 95 ? -2.233 5.518 5.191 1.00 76.19 95 PRO A O 1
ATOM 749 N N . ILE A 1 96 ? -1.838 4.466 3.255 1.00 77.75 96 ILE A N 1
ATOM 750 C CA . ILE A 1 96 ? -3.188 3.878 3.154 1.00 77.75 96 ILE A CA 1
ATOM 751 C C . ILE A 1 96 ? -3.449 2.909 4.308 1.00 77.75 96 ILE A C 1
ATOM 753 O O . ILE A 1 96 ? -4.521 2.937 4.911 1.00 77.75 96 ILE A O 1
ATOM 757 N N . ASN A 1 97 ? -2.457 2.088 4.658 1.00 72.00 97 ASN A N 1
ATOM 758 C CA . ASN A 1 97 ? -2.568 1.184 5.800 1.00 72.00 97 ASN A CA 1
ATOM 759 C C . ASN A 1 97 ? -2.650 1.946 7.133 1.00 72.00 97 ASN A C 1
ATOM 761 O O . ASN A 1 97 ? -3.356 1.508 8.038 1.00 72.00 97 ASN A O 1
ATOM 765 N N . GLN A 1 98 ? -1.969 3.092 7.246 1.00 72.19 98 GLN A N 1
ATOM 766 C CA . GLN A 1 98 ? -1.973 3.918 8.459 1.00 72.19 98 GLN A CA 1
ATOM 767 C C . GLN A 1 98 ? -3.284 4.686 8.657 1.00 72.19 98 GLN A C 1
ATOM 769 O O . GLN A 1 98 ? -3.748 4.796 9.787 1.00 72.19 98 GLN A O 1
ATOM 774 N N . LEU A 1 99 ? -3.915 5.173 7.582 1.00 68.81 99 LEU A N 1
ATOM 775 C CA . LEU A 1 99 ? -5.214 5.858 7.655 1.00 68.81 99 LEU A CA 1
ATOM 776 C C . LEU A 1 99 ? -6.328 4.961 8.200 1.00 68.81 99 LEU A C 1
ATOM 778 O O . LEU A 1 99 ? -7.274 5.456 8.798 1.00 68.81 99 LEU A O 1
ATOM 782 N N . HIS A 1 100 ? -6.221 3.650 7.996 1.00 59.00 100 HIS A N 1
ATOM 783 C CA . HIS A 1 100 ? -7.218 2.701 8.476 1.00 59.00 100 HIS A CA 1
ATOM 784 C C . HIS A 1 100 ? -7.046 2.368 9.970 1.00 59.00 100 HIS A C 1
ATOM 786 O O . HIS A 1 100 ? -8.000 1.916 10.601 1.00 59.00 100 HIS A O 1
ATOM 792 N N . SER A 1 101 ? -5.839 2.554 10.529 1.00 55.81 101 SER A N 1
ATOM 793 C CA . SER A 1 101 ? -5.467 2.169 11.902 1.00 55.81 101 SER A CA 1
ATOM 794 C C . SER A 1 101 ? -5.693 3.237 12.975 1.00 55.81 101 SER A C 1
ATOM 796 O O . SER A 1 101 ? -5.256 3.024 14.106 1.00 55.81 101 SER A O 1
ATOM 798 N N . VAL A 1 102 ? -6.337 4.361 12.642 1.00 47.22 102 VAL A N 1
ATOM 799 C CA . VAL A 1 102 ? -6.612 5.474 13.573 1.00 47.22 102 VAL A CA 1
ATOM 800 C C . VAL A 1 102 ? -8.102 5.675 13.790 1.00 47.22 102 VAL A C 1
ATOM 802 O O . VAL A 1 102 ? -8.855 5.592 12.797 1.00 47.22 102 VAL A O 1
#